Protein AF-A0A9X9ZA81-F1 (afdb_monomer)

Nearest PDB structures (foldseek):
  2rng-assembly1_A  TM=8.523E-01  e=1.329E-08  Tachypleus tridentatus
  6qbl-assembly1_A  TM=4.725E-01  e=7.165E-12  Magallana gigas
  8bgk-assembly1_B  TM=4.291E-01  e=1.761E-12  Magallana gigas
  6qbk-assembly1_A  TM=9.013E-01  e=8.890E-06  Magallana gigas
  5ki9-assembly1_A-2  TM=8.007E-01  e=9.839E-02  Homo sapiens

Sequence (86 aa):
WAQALLPIWTYTQLTVSAPLFAALVAAYGIYAVTRYGIKKARTRNDSHQCANNRGWCRKSCFGHEYIDWYYTDVCGSFYCCRPRNL

pLDDT: mean 81.42, std 10.28, range [36.31, 92.19]

Mean predicted aligned error: 6.97 Å

Radius of gyration: 12.54 Å; Cα contacts (8 Å, |Δi|>4): 165; chains: 1; bounding box: 34×22×33 Å

Foldseek 3Di:
DDDPLDDLLLQQLHEAEPVNLVVCCVPPNPVSCVVSNYHYDPDPQLWDAWDVNQWTWDQDEDPQWDFPPSGQVRSPNTTTTGGPPD

InterPro domains:
  IPR023355 Myotoxin/Anemone neurotoxin domain superfamily [G3DSA:2.20.20.10] (45-84)

Solvent-accessible surface area (backbone atoms only — not comparable to full-atom values): 4796 Å² total; per-residue (Å²): 133,83,80,80,76,70,65,73,74,83,44,51,64,34,50,23,10,56,70,49,42,52,51,48,32,74,75,64,31,60,68,52,40,54,74,42,46,42,38,63,36,87,46,98,53,45,50,36,56,24,73,91,75,57,21,38,17,29,86,65,64,56,96,66,33,42,76,38,71,86,42,16,69,43,12,50,92,19,34,12,21,22,63,69,82,124

Secondary structure (DSSP, 8-state):
----PPPGGGGTT-EE-HHHHHHHHHHH-HHHHHHTT-EE-SSSSS--EETTTTEEEESS--TTEEEESTTTGGGTTSEEEEES--

Structure (mmCIF, N/CA/C/O backbone):
data_AF-A0A9X9ZA81-F1
#
_entry.id   AF-A0A9X9ZA81-F1
#
loop_
_atom_site.group_PDB
_atom_site.id
_atom_site.type_symbol
_atom_site.label_atom_id
_atom_site.label_alt_id
_atom_site.label_comp_id
_atom_site.label_asym_id
_atom_site.label_entity_id
_atom_site.label_seq_id
_atom_site.pdbx_PDB_ins_code
_atom_site.Cartn_x
_atom_site.Cartn_y
_atom_site.Cartn_z
_atom_site.occupancy
_atom_site.B_iso_or_equiv
_atom_site.auth_seq_id
_atom_site.auth_comp_id
_atom_site.auth_asym_id
_atom_site.auth_atom_id
_atom_site.pdbx_PDB_model_num
ATOM 1 N N . TRP A 1 1 ? -15.873 -1.229 -9.492 1.00 36.31 1 TRP A N 1
ATOM 2 C CA . TRP A 1 1 ? -14.837 -2.201 -9.112 1.00 36.31 1 TRP A CA 1
ATOM 3 C C . TRP A 1 1 ? -14.705 -2.139 -7.605 1.00 36.31 1 TRP A C 1
ATOM 5 O O . TRP A 1 1 ? -14.252 -1.126 -7.093 1.00 36.31 1 TRP A O 1
ATOM 15 N N . ALA A 1 2 ? -15.250 -3.124 -6.895 1.00 39.75 2 ALA A N 1
ATOM 16 C CA . ALA A 1 2 ? -15.041 -3.236 -5.459 1.00 39.75 2 ALA A CA 1
ATOM 17 C C . ALA A 1 2 ? -13.707 -3.967 -5.273 1.00 39.75 2 ALA A C 1
ATOM 19 O O . ALA A 1 2 ? -13.629 -5.157 -5.567 1.00 39.75 2 ALA A O 1
ATOM 20 N N . GLN A 1 3 ? -12.648 -3.257 -4.875 1.00 54.41 3 GLN A N 1
ATOM 21 C CA . GLN A 1 3 ? -11.433 -3.916 -4.401 1.00 54.41 3 GLN A CA 1
ATOM 22 C C . GLN A 1 3 ? -11.822 -4.785 -3.201 1.00 54.41 3 GLN A C 1
ATOM 24 O O . GLN A 1 3 ? -12.274 -4.262 -2.180 1.00 54.41 3 GLN A O 1
ATOM 29 N N . ALA A 1 4 ? -11.686 -6.105 -3.336 1.00 60.75 4 ALA A N 1
ATOM 30 C CA . ALA A 1 4 ? -11.841 -7.021 -2.219 1.00 60.75 4 ALA A CA 1
ATOM 31 C C . ALA A 1 4 ? -10.736 -6.703 -1.205 1.00 60.75 4 ALA A C 1
ATOM 33 O O . ALA A 1 4 ? -9.566 -6.997 -1.436 1.00 60.75 4 ALA A O 1
ATOM 34 N N . LEU A 1 5 ? -11.098 -6.032 -0.110 1.00 70.69 5 LEU A N 1
ATOM 35 C CA . LEU A 1 5 ? -10.162 -5.752 0.970 1.00 70.69 5 LEU A CA 1
ATOM 36 C C . LEU A 1 5 ? -9.751 -7.082 1.590 1.00 70.69 5 LEU A C 1
ATOM 38 O O . LEU A 1 5 ? -10.601 -7.829 2.080 1.00 70.69 5 LEU A O 1
ATOM 42 N N . LEU A 1 6 ? -8.449 -7.366 1.582 1.00 78.31 6 LEU A N 1
ATOM 43 C CA . LEU A 1 6 ? -7.925 -8.521 2.294 1.00 78.31 6 LEU A CA 1
ATOM 44 C C . LEU A 1 6 ? -8.230 -8.384 3.799 1.00 78.31 6 LEU A C 1
ATOM 46 O O . LEU A 1 6 ? -8.510 -7.282 4.299 1.00 78.31 6 LEU A O 1
ATOM 50 N N . PRO A 1 7 ? -8.199 -9.495 4.548 1.00 84.06 7 PRO A N 1
ATOM 51 C CA . PRO A 1 7 ? -8.296 -9.447 5.997 1.00 84.06 7 PRO A CA 1
ATOM 52 C C . PRO A 1 7 ? -7.279 -8.468 6.595 1.00 84.06 7 PRO A C 1
ATOM 54 O O . PRO A 1 7 ? -6.114 -8.479 6.215 1.00 84.06 7 PRO A O 1
ATOM 57 N N . ILE A 1 8 ? -7.678 -7.660 7.580 1.00 82.25 8 ILE A N 1
ATOM 58 C CA . ILE A 1 8 ? -6.826 -6.590 8.137 1.00 82.25 8 ILE A CA 1
ATOM 59 C C . ILE A 1 8 ? -5.422 -7.053 8.588 1.00 82.25 8 ILE A C 1
ATOM 61 O O . ILE A 1 8 ? -4.464 -6.283 8.532 1.00 82.25 8 ILE A O 1
ATOM 65 N N . TRP A 1 9 ? -5.271 -8.322 8.984 1.00 81.94 9 TRP A N 1
ATOM 66 C CA . TRP A 1 9 ? -3.996 -8.899 9.412 1.00 81.94 9 TRP A CA 1
ATOM 67 C C . TRP A 1 9 ? -2.945 -8.978 8.293 1.00 81.94 9 TRP A C 1
ATOM 69 O O . TRP A 1 9 ? -1.751 -8.929 8.589 1.00 81.94 9 TRP A O 1
ATOM 79 N N . THR A 1 10 ? -3.343 -9.030 7.018 1.00 82.38 10 THR A N 1
ATOM 80 C CA . THR A 1 10 ? -2.395 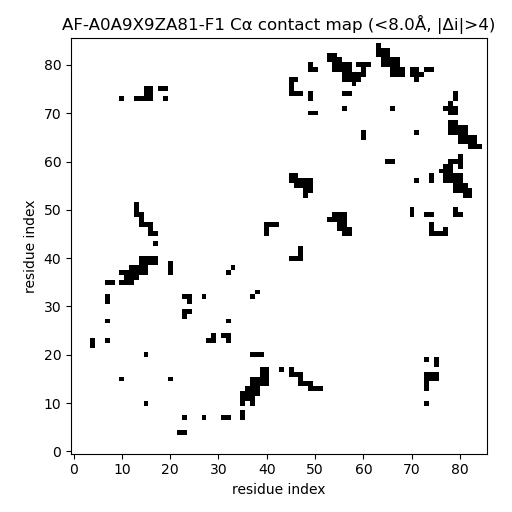-9.044 5.887 1.00 82.38 10 THR A CA 1
ATOM 81 C C . THR A 1 10 ? -1.657 -7.715 5.736 1.00 82.38 10 THR A C 1
ATOM 83 O O . THR A 1 10 ? -0.609 -7.656 5.102 1.00 82.38 10 THR A O 1
ATOM 86 N N . TYR A 1 11 ? -2.196 -6.647 6.330 1.00 81.56 11 TYR A N 1
ATOM 87 C CA . TYR A 1 11 ? -1.644 -5.295 6.286 1.00 81.56 11 TYR A CA 1
ATOM 88 C C . TYR A 1 11 ? -0.823 -4.935 7.529 1.00 81.56 11 TYR A C 1
ATOM 90 O O . TYR A 1 11 ? -0.388 -3.793 7.666 1.00 81.56 11 TYR A O 1
ATOM 98 N N . THR A 1 12 ? -0.622 -5.884 8.444 1.00 86.12 12 THR A N 1
ATOM 99 C CA . THR A 1 12 ? 0.096 -5.680 9.708 1.00 86.12 12 THR A CA 1
ATOM 100 C C . THR A 1 12 ? 1.435 -4.970 9.505 1.00 86.12 12 THR A C 1
ATOM 102 O O . THR A 1 12 ? 2.291 -5.423 8.753 1.00 86.12 12 THR A O 1
ATOM 105 N N . GLN A 1 13 ? 1.607 -3.828 10.179 1.00 85.06 13 GLN A N 1
ATOM 106 C CA . GLN A 1 13 ? 2.793 -2.962 10.101 1.00 85.06 13 GLN A CA 1
ATOM 107 C C . GLN A 1 13 ? 3.157 -2.441 8.697 1.00 85.06 13 GLN A C 1
ATOM 109 O O . GLN A 1 13 ? 4.227 -1.853 8.514 1.00 85.06 13 GLN A O 1
ATOM 114 N N . LEU A 1 14 ? 2.276 -2.598 7.707 1.00 82.88 14 LEU A N 1
ATOM 115 C CA . LEU A 1 14 ? 2.509 -2.095 6.360 1.00 82.88 14 LEU A CA 1
ATOM 116 C C . LEU A 1 14 ? 2.127 -0.620 6.247 1.00 82.88 14 LEU A C 1
ATOM 118 O O . LEU A 1 14 ? 1.252 -0.096 6.941 1.00 82.88 14 LEU A O 1
ATOM 122 N N . THR A 1 15 ? 2.798 0.058 5.321 1.00 85.81 15 THR A N 1
ATOM 123 C CA . THR A 1 15 ? 2.340 1.352 4.822 1.00 85.81 15 THR A CA 1
ATOM 124 C C . THR A 1 15 ? 1.500 1.088 3.583 1.00 85.81 15 THR A C 1
ATOM 126 O O . THR A 1 15 ? 1.949 0.361 2.704 1.00 85.81 15 THR A O 1
ATOM 129 N N . VAL A 1 16 ? 0.291 1.639 3.540 1.00 83.31 16 VAL A N 1
ATOM 130 C CA . VAL A 1 16 ? -0.670 1.455 2.448 1.00 83.31 16 VAL A CA 1
ATOM 131 C C . VAL A 1 16 ? -0.991 2.782 1.773 1.00 83.31 16 VAL A C 1
ATOM 133 O O . VAL A 1 16 ? -0.836 3.857 2.366 1.00 83.31 16 VAL A O 1
ATOM 136 N N . SER A 1 17 ? -1.487 2.710 0.541 1.00 83.56 17 SER A N 1
ATOM 137 C CA . SER A 1 17 ? -1.973 3.876 -0.199 1.00 83.56 17 SER A CA 1
ATOM 138 C C . SER A 1 17 ? -3.064 4.644 0.565 1.00 83.56 17 SER A C 1
ATOM 140 O O . SER A 1 17 ? -3.795 4.085 1.385 1.00 83.56 17 SER A O 1
ATOM 142 N N . ALA A 1 18 ? -3.193 5.949 0.310 1.00 82.88 18 ALA A N 1
ATOM 143 C CA . ALA A 1 18 ? -4.242 6.766 0.921 1.00 82.88 18 ALA A CA 1
ATOM 144 C C . ALA A 1 18 ? -5.673 6.240 0.663 1.00 82.88 18 ALA A C 1
ATOM 146 O O . ALA A 1 18 ? -6.438 6.165 1.630 1.00 82.88 18 ALA A O 1
ATOM 147 N N . PRO A 1 19 ? -6.053 5.844 -0.572 1.00 81.44 19 PRO A N 1
ATOM 148 C CA . PRO A 1 19 ? -7.368 5.256 -0.817 1.00 81.44 19 PRO A CA 1
ATOM 149 C C . PRO A 1 19 ? -7.554 3.904 -0.114 1.00 81.44 19 PRO A C 1
ATOM 151 O O . PRO A 1 19 ? -8.620 3.675 0.456 1.00 81.44 19 PRO A O 1
ATOM 154 N N . LEU A 1 20 ? -6.531 3.039 -0.064 1.00 84.12 20 LEU A N 1
ATOM 155 C CA . LEU A 1 20 ? -6.625 1.766 0.660 1.00 84.12 20 LEU A CA 1
ATOM 156 C C . LEU A 1 20 ? -6.750 1.987 2.172 1.00 84.12 20 LEU A C 1
ATOM 158 O O . LEU A 1 20 ? -7.551 1.327 2.825 1.00 84.12 20 LEU A O 1
ATOM 162 N N . PHE A 1 21 ? -6.017 2.954 2.730 1.00 86.00 21 PHE A N 1
ATOM 163 C CA . PHE A 1 21 ? -6.146 3.334 4.135 1.00 86.00 21 PHE A CA 1
ATOM 164 C C . PHE A 1 21 ? -7.576 3.781 4.458 1.00 86.00 21 PHE A C 1
ATOM 166 O O . PHE A 1 21 ? -8.150 3.334 5.447 1.00 86.00 21 PHE A O 1
ATOM 173 N N . ALA A 1 22 ? -8.171 4.629 3.613 1.00 87.06 22 ALA A N 1
ATOM 174 C CA . ALA A 1 22 ? -9.552 5.070 3.786 1.00 87.06 22 ALA A CA 1
ATOM 175 C C . ALA A 1 22 ? -10.540 3.896 3.705 1.00 87.06 22 ALA A C 1
ATOM 177 O O . ALA A 1 22 ? -11.443 3.804 4.533 1.00 87.06 22 ALA A O 1
ATOM 178 N N . ALA A 1 23 ? -10.332 2.967 2.768 1.00 86.69 23 ALA A N 1
ATOM 179 C CA . ALA A 1 23 ? -11.153 1.769 2.633 1.00 86.69 23 ALA A CA 1
ATOM 180 C C . ALA A 1 23 ? -11.034 0.836 3.857 1.00 86.69 23 ALA A C 1
ATOM 182 O O . ALA A 1 23 ? -12.046 0.360 4.366 1.00 86.69 23 ALA A O 1
ATOM 183 N N . LEU A 1 24 ? -9.825 0.639 4.393 1.00 88.06 24 LEU A N 1
ATOM 184 C CA . LEU A 1 24 ? -9.595 -0.138 5.616 1.00 88.06 24 LEU A CA 1
ATOM 185 C C . LEU A 1 24 ? -10.240 0.514 6.843 1.00 88.06 24 LEU A C 1
ATOM 187 O O . LEU A 1 24 ? -10.841 -0.178 7.661 1.00 88.06 24 LEU A O 1
ATOM 191 N N . VAL A 1 25 ? -10.154 1.841 6.964 1.00 90.69 25 VAL A N 1
ATOM 192 C CA . VAL A 1 25 ? -10.817 2.588 8.042 1.00 90.69 25 VAL A CA 1
ATOM 193 C C . VAL A 1 25 ? -12.337 2.489 7.921 1.00 90.69 25 VAL A C 1
ATOM 195 O O . VAL A 1 25 ? -13.000 2.313 8.939 1.00 90.69 25 VAL A O 1
ATOM 198 N N . ALA A 1 26 ? -12.887 2.555 6.708 1.00 89.75 26 ALA A N 1
ATOM 199 C CA . ALA A 1 26 ? -14.321 2.413 6.473 1.00 89.75 26 ALA A CA 1
ATOM 200 C C . ALA A 1 26 ? -14.833 0.990 6.765 1.00 89.75 26 ALA A C 1
ATOM 202 O O . ALA A 1 26 ? -15.937 0.841 7.277 1.00 89.75 26 ALA A O 1
ATOM 203 N N . ALA A 1 27 ? -14.037 -0.044 6.471 1.00 89.94 27 ALA A N 1
ATOM 204 C CA . ALA A 1 27 ? -14.431 -1.441 6.655 1.00 89.94 27 ALA A CA 1
ATOM 205 C C . ALA A 1 27 ? -14.208 -1.968 8.085 1.00 89.94 27 ALA A C 1
ATOM 207 O O . ALA A 1 27 ? -15.056 -2.680 8.616 1.00 89.94 27 ALA A O 1
ATOM 208 N N . TYR A 1 28 ? -13.073 -1.635 8.710 1.00 89.25 28 TYR A N 1
ATOM 209 C CA . TYR A 1 28 ? -12.642 -2.210 9.995 1.00 89.25 28 TYR A CA 1
ATOM 210 C C . TYR A 1 28 ? -12.575 -1.193 11.144 1.00 89.25 28 TYR A C 1
ATOM 212 O O . TYR A 1 28 ? -12.422 -1.576 12.305 1.00 89.25 28 TYR A O 1
ATOM 220 N N . GLY A 1 29 ? -12.663 0.104 10.841 1.00 90.50 29 GLY A N 1
ATOM 221 C CA . GLY A 1 29 ? -12.532 1.183 11.815 1.00 90.50 29 GLY A CA 1
ATOM 222 C C . GLY A 1 29 ? -11.083 1.605 12.075 1.00 90.50 29 GLY A C 1
ATOM 223 O O . GLY A 1 29 ? -10.146 0.805 12.058 1.00 90.50 29 GLY A O 1
ATOM 224 N N . ILE A 1 30 ? -10.895 2.894 12.379 1.00 90.31 30 ILE A N 1
ATOM 225 C CA . ILE A 1 30 ? -9.566 3.479 12.623 1.00 90.31 30 ILE A CA 1
ATOM 226 C C . ILE A 1 30 ? -8.829 2.805 13.787 1.00 90.31 30 ILE A C 1
ATOM 228 O O . ILE A 1 30 ? -7.612 2.669 13.728 1.00 90.31 30 ILE A O 1
ATOM 232 N N . TYR A 1 31 ? -9.555 2.338 14.809 1.00 91.12 31 TYR A N 1
ATOM 233 C CA . TYR A 1 31 ? -8.971 1.659 15.968 1.00 91.12 31 TYR A CA 1
ATOM 234 C C . TYR A 1 31 ? -8.269 0.354 15.581 1.00 91.12 31 TYR A C 1
ATOM 236 O O . TYR A 1 31 ? -7.150 0.098 16.017 1.00 91.12 31 TYR A O 1
ATOM 244 N N . ALA A 1 32 ? -8.899 -0.466 14.735 1.00 89.69 32 ALA A N 1
ATOM 245 C CA . ALA A 1 32 ? -8.283 -1.699 14.266 1.00 89.69 32 ALA A CA 1
ATOM 246 C C . ALA A 1 32 ? -7.072 -1.384 13.374 1.00 89.69 32 ALA A C 1
ATOM 248 O O . ALA A 1 32 ? -5.997 -1.948 13.565 1.00 89.69 32 ALA A O 1
ATOM 249 N N . VAL A 1 33 ? -7.215 -0.419 12.462 1.00 88.62 33 VAL A N 1
ATOM 250 C CA . VAL A 1 33 ? -6.145 0.006 11.545 1.00 88.62 33 VAL A CA 1
ATOM 251 C C . VAL A 1 33 ? -4.896 0.471 12.303 1.00 88.62 33 VAL A C 1
ATOM 253 O O . VAL A 1 33 ? -3.788 0.027 11.998 1.00 88.62 33 VAL A O 1
ATOM 256 N N . THR A 1 34 ? -5.056 1.300 13.337 1.00 88.19 34 THR A N 1
ATOM 257 C CA . THR A 1 34 ? -3.926 1.759 14.160 1.00 88.19 34 THR A CA 1
ATOM 258 C C . THR A 1 34 ? -3.375 0.660 15.064 1.00 88.19 34 THR A C 1
ATOM 260 O O . THR A 1 34 ? -2.155 0.558 15.199 1.00 88.19 34 THR A O 1
ATOM 263 N N . ARG A 1 35 ? -4.228 -0.213 15.626 1.00 92.19 35 ARG A N 1
ATOM 264 C CA . ARG A 1 35 ? -3.806 -1.369 16.441 1.00 92.19 35 ARG A CA 1
ATOM 265 C C . ARG A 1 35 ? -2.924 -2.341 15.659 1.00 92.19 35 ARG A C 1
ATOM 267 O O . ARG A 1 35 ? -1.963 -2.866 16.211 1.00 92.19 35 ARG A O 1
ATOM 274 N N . TYR A 1 36 ? -3.223 -2.552 14.380 1.00 88.06 36 TYR A N 1
ATOM 275 C CA . TYR A 1 36 ? -2.413 -3.378 13.483 1.00 88.06 36 TYR A CA 1
ATOM 276 C C . TYR A 1 36 ? -1.174 -2.650 12.930 1.00 88.06 36 TYR A C 1
ATOM 278 O O . TYR A 1 36 ? -0.423 -3.223 12.139 1.00 88.06 36 TYR A 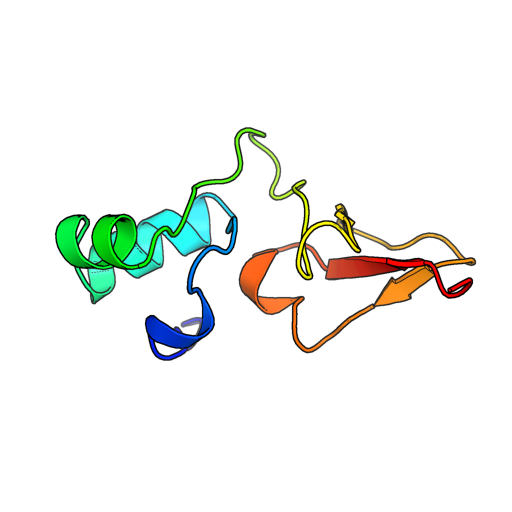O 1
ATOM 286 N N . GLY A 1 37 ? -0.921 -1.404 13.348 1.00 87.94 37 GLY A N 1
ATOM 287 C CA . GLY A 1 37 ? 0.248 -0.627 12.936 1.00 87.94 37 GLY A CA 1
ATOM 288 C C . GLY A 1 37 ? 0.225 -0.210 11.465 1.00 87.94 37 GLY A C 1
ATOM 289 O O . GLY A 1 37 ? 1.280 0.101 10.913 1.00 87.94 37 GLY A O 1
ATOM 290 N N . ILE A 1 38 ? -0.951 -0.216 10.833 1.00 88.44 38 ILE A N 1
ATOM 291 C CA . ILE A 1 38 ? -1.120 0.140 9.425 1.00 88.44 38 ILE A CA 1
ATOM 292 C C . ILE A 1 38 ? -0.936 1.649 9.291 1.00 88.44 38 ILE A C 1
ATOM 294 O O . ILE A 1 38 ? -1.593 2.437 9.977 1.00 88.44 38 ILE A O 1
ATOM 298 N N . LYS A 1 39 ? -0.039 2.069 8.400 1.00 86.94 39 LYS A N 1
ATOM 299 C CA . LYS A 1 39 ? 0.276 3.484 8.178 1.00 86.94 39 LYS A CA 1
ATOM 300 C C . LYS A 1 39 ? -0.224 3.939 6.820 1.00 86.94 39 LYS A C 1
ATOM 302 O O . LYS A 1 39 ? -0.190 3.196 5.847 1.00 86.94 39 LYS A O 1
ATOM 307 N N . LYS A 1 40 ? -0.642 5.197 6.736 1.00 84.12 40 LYS A N 1
ATOM 308 C CA . LYS A 1 40 ? -0.961 5.833 5.459 1.00 84.12 40 LYS A CA 1
ATOM 309 C C . LYS A 1 40 ? 0.320 6.318 4.783 1.00 84.12 40 LYS A C 1
ATOM 311 O O . LYS A 1 40 ? 1.145 6.968 5.430 1.00 84.12 40 LYS A O 1
ATOM 316 N N . ALA A 1 41 ? 0.451 6.073 3.484 1.00 81.12 41 ALA A N 1
ATOM 317 C CA . ALA A 1 41 ? 1.465 6.693 2.645 1.00 81.12 41 ALA A CA 1
ATOM 318 C C . ALA A 1 41 ? 1.424 8.226 2.789 1.00 81.12 41 ALA A C 1
ATOM 320 O O . ALA A 1 41 ? 0.359 8.848 2.806 1.00 81.12 41 ALA A O 1
ATOM 321 N N . ARG A 1 42 ? 2.603 8.841 2.931 1.00 71.19 42 ARG A N 1
ATOM 322 C CA . ARG A 1 42 ? 2.737 10.293 3.142 1.00 71.19 42 ARG A CA 1
ATOM 323 C C . ARG A 1 42 ? 2.517 11.084 1.851 1.00 71.19 42 ARG A C 1
ATOM 325 O O . ARG A 1 42 ? 2.088 12.233 1.892 1.00 71.19 42 ARG A O 1
ATOM 332 N N . THR A 1 43 ? 2.840 10.469 0.720 1.00 65.50 43 THR A N 1
ATOM 333 C CA . THR A 1 43 ? 2.794 11.086 -0.602 1.00 65.50 43 THR A CA 1
ATOM 334 C C . THR A 1 43 ? 1.353 11.135 -1.116 1.00 65.50 43 THR A C 1
ATOM 336 O O . THR A 1 43 ? 0.574 10.215 -0.889 1.00 65.50 43 THR A O 1
ATOM 339 N N . ARG A 1 44 ? 0.992 12.217 -1.823 1.00 60.44 44 ARG A N 1
ATOM 340 C CA . ARG A 1 44 ? -0.320 12.363 -2.491 1.00 60.44 44 ARG A CA 1
ATOM 341 C C . ARG A 1 44 ? -0.539 11.325 -3.593 1.00 60.44 44 ARG A C 1
ATOM 343 O O . ARG A 1 44 ? -1.673 10.983 -3.898 1.00 60.44 44 ARG A O 1
ATOM 350 N N . ASN A 1 45 ? 0.557 10.857 -4.174 1.00 65.62 45 ASN A N 1
ATOM 351 C CA . ASN A 1 45 ? 0.571 9.734 -5.092 1.00 65.62 45 ASN A CA 1
ATOM 352 C C . ASN A 1 45 ? 0.734 8.465 -4.259 1.00 65.62 45 ASN A C 1
ATOM 354 O O . ASN A 1 45 ? 1.426 8.504 -3.243 1.00 65.62 45 ASN A O 1
ATOM 358 N N . ASP A 1 46 ? 0.222 7.330 -4.725 1.00 70.38 46 ASP A N 1
ATOM 359 C CA . ASP A 1 46 ? 0.369 6.025 -4.058 1.00 70.38 46 ASP A CA 1
ATOM 360 C C . ASP A 1 46 ? 1.832 5.507 -4.023 1.00 70.38 46 ASP A C 1
ATOM 362 O O . ASP A 1 46 ? 2.099 4.327 -3.842 1.00 70.38 46 ASP A O 1
ATOM 366 N N . SER A 1 47 ? 2.811 6.401 -4.166 1.00 76.81 47 SER A N 1
ATOM 367 C CA . SER A 1 47 ? 4.247 6.186 -4.082 1.00 76.81 47 SER A CA 1
ATOM 368 C C . SER A 1 47 ? 4.697 6.119 -2.623 1.00 76.81 47 SER A C 1
ATOM 370 O O . SER A 1 47 ? 4.741 7.132 -1.915 1.00 76.81 47 SER A O 1
ATOM 372 N N . HIS A 1 48 ? 5.013 4.911 -2.172 1.00 81.69 48 HIS A N 1
ATOM 373 C CA . HIS A 1 48 ? 5.511 4.609 -0.835 1.00 81.69 48 HIS A CA 1
ATOM 374 C C . HIS A 1 48 ? 6.320 3.311 -0.842 1.00 81.69 48 HIS A C 1
ATOM 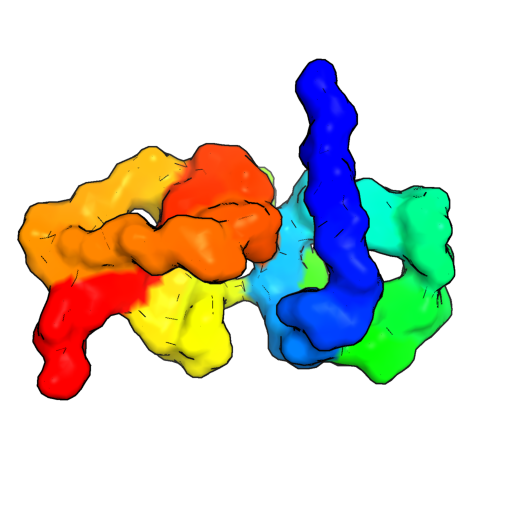376 O O . HIS A 1 48 ? 6.365 2.595 -1.838 1.00 81.69 48 HIS A O 1
ATOM 382 N N . GLN A 1 49 ? 6.978 3.017 0.274 1.00 84.25 49 GLN A N 1
ATOM 383 C CA . GLN A 1 49 ? 7.707 1.767 0.461 1.00 84.25 49 GLN A CA 1
ATOM 384 C C . GLN A 1 49 ? 6.729 0.595 0.566 1.00 84.25 49 GLN A C 1
ATOM 386 O O . GLN A 1 49 ? 5.754 0.667 1.312 1.00 84.25 49 GLN A O 1
ATOM 391 N N . CYS A 1 50 ? 7.031 -0.496 -0.130 1.00 82.12 50 CYS A N 1
ATOM 392 C CA . CYS A 1 50 ? 6.300 -1.758 -0.056 1.00 82.12 50 CYS A CA 1
ATOM 393 C C . CYS A 1 50 ? 7.250 -2.907 0.324 1.00 82.12 50 CYS A C 1
ATOM 395 O O . CYS A 1 50 ? 8.470 -2.725 0.398 1.00 82.12 50 CYS A O 1
ATOM 397 N N . ALA A 1 51 ? 6.688 -4.086 0.619 1.00 82.56 51 ALA A N 1
ATOM 398 C CA . ALA A 1 51 ? 7.437 -5.301 0.956 1.00 82.56 51 ALA A CA 1
ATOM 399 C C . ALA A 1 51 ? 8.500 -5.107 2.065 1.00 82.56 51 ALA A C 1
ATOM 401 O O . ALA A 1 51 ? 9.653 -5.501 1.900 1.00 82.56 51 ALA A O 1
ATOM 402 N N . ASN A 1 52 ? 8.139 -4.479 3.193 1.00 79.81 52 ASN A N 1
ATOM 403 C CA . ASN A 1 52 ? 9.058 -4.183 4.308 1.00 79.81 52 ASN A CA 1
ATOM 404 C C . ASN A 1 52 ? 10.296 -3.373 3.892 1.00 79.81 52 ASN A C 1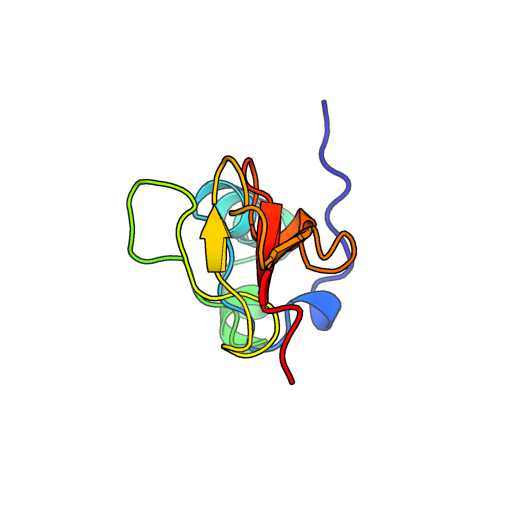
ATOM 406 O O . ASN A 1 52 ? 11.424 -3.724 4.234 1.00 79.81 52 ASN A O 1
ATOM 410 N N . ASN A 1 53 ? 10.083 -2.292 3.134 1.00 79.44 53 ASN A N 1
ATOM 411 C CA . ASN A 1 53 ? 11.146 -1.419 2.624 1.00 79.44 53 ASN A CA 1
ATOM 412 C C . ASN A 1 53 ? 12.121 -2.122 1.655 1.00 79.44 53 ASN A C 1
ATOM 414 O O . ASN A 1 53 ? 13.248 -1.678 1.454 1.00 79.44 53 ASN A O 1
ATOM 418 N N . ARG A 1 54 ? 11.680 -3.227 1.036 1.00 82.38 54 ARG A N 1
ATOM 419 C CA . ARG A 1 54 ? 12.411 -3.951 -0.022 1.00 82.38 54 ARG A CA 1
ATOM 420 C C . ARG A 1 54 ? 11.888 -3.637 -1.421 1.00 82.38 54 ARG A C 1
ATOM 422 O O . ARG A 1 54 ? 12.300 -4.281 -2.381 1.00 82.38 54 ARG A O 1
ATOM 429 N N . GLY A 1 55 ? 10.944 -2.710 -1.532 1.00 86.75 55 GLY A N 1
ATOM 430 C CA . GLY A 1 55 ? 10.352 -2.282 -2.788 1.00 86.75 55 GLY A CA 1
ATOM 431 C C . GLY A 1 55 ? 9.741 -0.895 -2.681 1.00 86.75 55 GLY A C 1
ATOM 432 O O . GLY A 1 55 ? 9.565 -0.348 -1.587 1.00 86.75 55 GLY A O 1
ATOM 433 N N . TRP A 1 56 ? 9.397 -0.338 -3.834 1.00 87.62 56 TRP A N 1
ATOM 434 C CA . TRP A 1 56 ? 8.785 0.974 -3.950 1.00 87.62 56 TRP A CA 1
ATOM 435 C C . TRP A 1 56 ? 7.550 0.921 -4.847 1.00 87.62 56 TRP A C 1
ATOM 437 O O . TRP A 1 56 ? 7.614 0.442 -5.976 1.00 87.62 56 TRP A O 1
ATOM 447 N N . CYS A 1 57 ? 6.426 1.448 -4.370 1.00 88.31 57 CYS A N 1
ATOM 448 C CA . CYS A 1 57 ? 5.205 1.558 -5.154 1.00 88.31 57 CYS A CA 1
ATOM 449 C C . CYS A 1 57 ? 5.389 2.580 -6.283 1.00 88.31 57 CYS A C 1
ATOM 451 O O . CYS A 1 57 ? 5.605 3.768 -6.028 1.00 88.31 57 CYS A O 1
ATOM 453 N N . ARG A 1 58 ? 5.293 2.145 -7.541 1.00 85.19 58 ARG A N 1
ATOM 454 C CA . ARG A 1 58 ? 5.383 3.011 -8.729 1.00 85.19 58 ARG A CA 1
ATOM 455 C C . ARG A 1 58 ? 4.310 2.636 -9.744 1.00 85.19 58 ARG A C 1
ATOM 457 O O . ARG A 1 58 ? 3.886 1.491 -9.823 1.00 85.19 58 ARG A O 1
ATOM 464 N N . LYS A 1 59 ? 3.905 3.594 -10.582 1.00 84.38 59 LYS A N 1
ATOM 465 C CA . LYS A 1 59 ? 2.982 3.329 -11.701 1.00 84.38 59 LYS A CA 1
ATOM 466 C C . LYS A 1 59 ? 3.576 2.363 -12.738 1.00 84.38 59 LYS A C 1
ATOM 468 O O . LYS A 1 59 ? 2.837 1.631 -13.380 1.00 84.38 59 LYS A O 1
ATOM 473 N N . SER A 1 60 ? 4.897 2.376 -12.899 1.00 85.50 60 SER A N 1
ATOM 474 C CA . SER A 1 60 ? 5.651 1.428 -13.719 1.00 85.50 60 SER A CA 1
ATOM 475 C C . SER A 1 60 ? 6.995 1.164 -13.049 1.00 85.50 60 SER A C 1
ATOM 477 O O . SER A 1 60 ? 7.617 2.101 -12.541 1.00 85.50 60 SER A O 1
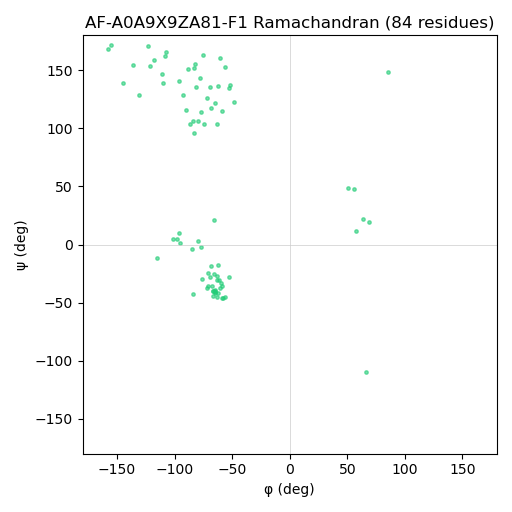ATOM 479 N N . CYS A 1 61 ? 7.427 -0.093 -13.052 1.00 86.94 61 CYS A N 1
ATOM 480 C CA . CYS A 1 61 ? 8.735 -0.494 -12.541 1.00 86.94 61 CYS A CA 1
ATOM 481 C C . CYS A 1 61 ? 9.827 -0.256 -13.586 1.00 86.94 61 CYS A C 1
ATOM 483 O O . CYS A 1 61 ? 9.545 -0.221 -14.789 1.00 86.94 61 CYS A O 1
ATOM 485 N N . PHE A 1 62 ? 11.069 -0.085 -13.137 1.00 86.44 62 PHE A N 1
ATOM 486 C CA . PHE A 1 62 ? 12.220 -0.003 -14.035 1.00 86.44 62 PHE A CA 1
ATOM 487 C C . PHE A 1 62 ? 12.605 -1.386 -14.583 1.00 86.44 62 PHE A C 1
ATOM 489 O O . PHE A 1 62 ? 12.250 -2.413 -14.014 1.00 86.44 6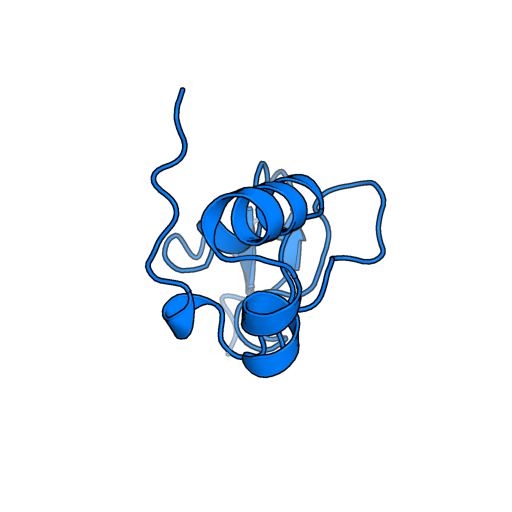2 PHE A O 1
ATOM 496 N N . GLY A 1 63 ? 13.389 -1.437 -15.667 1.00 85.19 63 GLY A N 1
ATOM 497 C CA . GLY A 1 63 ? 13.797 -2.708 -16.297 1.00 85.19 63 GLY A CA 1
ATOM 498 C C . GLY A 1 63 ? 14.650 -3.638 -15.415 1.00 85.19 63 GLY A C 1
ATOM 499 O O . GLY A 1 63 ? 14.740 -4.831 -15.690 1.00 85.19 63 GLY A O 1
ATOM 500 N N . HIS A 1 64 ? 15.253 -3.111 -14.345 1.00 83.62 64 HIS A N 1
ATOM 501 C CA . HIS A 1 64 ? 16.011 -3.873 -13.341 1.00 83.62 64 HIS A CA 1
ATOM 502 C C . HIS A 1 64 ? 15.173 -4.252 -12.103 1.00 83.62 64 HIS A C 1
ATOM 504 O O . HIS A 1 64 ? 15.677 -4.868 -11.162 1.00 83.62 64 HIS A O 1
ATOM 510 N N . GLU A 1 65 ? 13.893 -3.889 -12.094 1.00 88.88 65 GLU A N 1
ATOM 511 C CA . GLU A 1 65 ? 12.927 -4.233 -11.058 1.00 88.88 65 GLU A CA 1
ATOM 512 C C . GLU A 1 65 ? 11.932 -5.273 -11.599 1.00 88.88 65 GLU A C 1
ATOM 514 O O . GLU A 1 65 ? 11.791 -5.476 -12.807 1.00 88.88 65 GLU A O 1
ATOM 519 N N . TYR A 1 66 ? 11.227 -5.953 -10.702 1.00 88.19 66 TYR A N 1
ATOM 520 C CA . TYR A 1 66 ? 10.068 -6.775 -11.033 1.00 88.19 66 TYR A CA 1
ATOM 521 C C . TYR A 1 66 ? 8.840 -6.286 -10.268 1.00 88.19 66 TYR A C 1
ATOM 523 O O . TYR A 1 66 ? 8.953 -5.691 -9.193 1.00 88.19 66 TYR A O 1
ATOM 531 N N . ILE A 1 67 ? 7.665 -6.542 -10.843 1.00 88.56 67 ILE A N 1
ATOM 532 C CA . ILE A 1 67 ? 6.381 -6.289 -10.191 1.00 88.56 67 ILE A CA 1
ATOM 533 C C . ILE A 1 67 ? 6.149 -7.407 -9.175 1.00 88.56 67 ILE A C 1
ATOM 535 O O . ILE A 1 67 ? 5.982 -8.570 -9.547 1.00 88.56 67 ILE A O 1
ATOM 539 N N . ASP A 1 68 ? 6.145 -7.053 -7.894 1.00 84.44 68 ASP A N 1
ATOM 540 C CA . ASP A 1 68 ? 5.728 -7.944 -6.820 1.00 84.44 68 ASP A CA 1
ATOM 541 C C . ASP A 1 68 ? 4.200 -7.891 -6.704 1.00 84.44 68 ASP A C 1
ATOM 543 O O . ASP A 1 68 ? 3.624 -6.988 -6.089 1.00 84.44 68 ASP A O 1
ATOM 547 N N . TRP A 1 69 ? 3.537 -8.851 -7.350 1.00 81.38 69 TRP A N 1
ATOM 548 C CA . TRP A 1 69 ? 2.076 -8.949 -7.373 1.00 81.38 69 TRP A CA 1
ATOM 549 C C . TRP A 1 69 ? 1.473 -9.136 -5.979 1.00 81.38 69 TRP A C 1
ATOM 551 O O . TRP A 1 69 ? 0.390 -8.622 -5.731 1.00 81.38 69 TRP A O 1
ATOM 561 N N . TYR A 1 70 ? 2.184 -9.782 -5.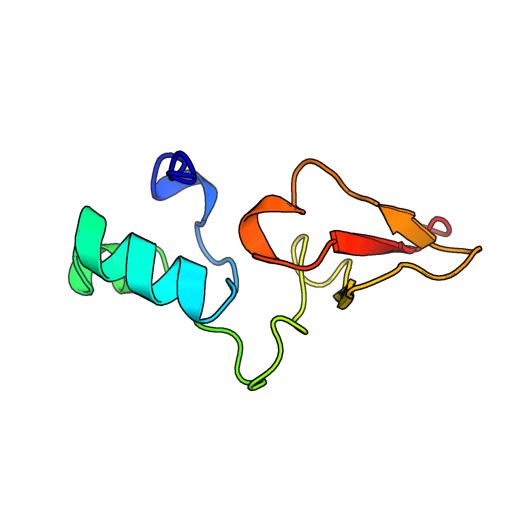048 1.00 80.88 70 TYR A N 1
ATOM 562 C CA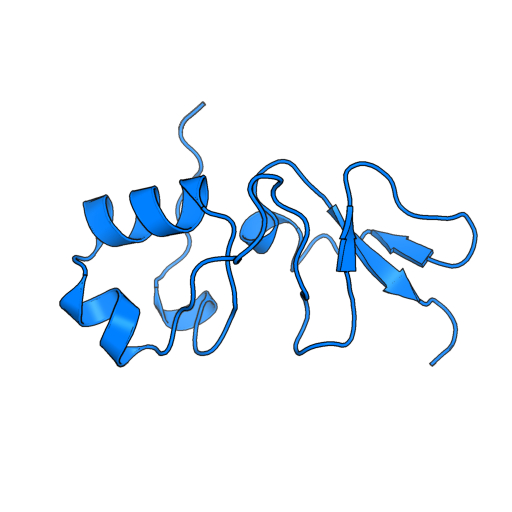 . TYR A 1 70 ? 1.689 -10.002 -3.686 1.00 80.88 70 TYR A CA 1
ATOM 563 C C . TYR A 1 70 ? 1.556 -8.685 -2.910 1.00 80.88 70 TYR A C 1
ATOM 565 O O . TYR A 1 70 ? 0.584 -8.467 -2.192 1.00 80.88 70 TYR A O 1
ATOM 573 N N . TYR A 1 71 ? 2.518 -7.775 -3.080 1.00 80.12 71 TYR A N 1
ATOM 574 C CA . TYR A 1 71 ? 2.487 -6.448 -2.459 1.00 80.12 71 TYR A CA 1
ATOM 575 C C . TYR A 1 71 ? 1.924 -5.361 -3.385 1.00 80.12 71 TYR A C 1
ATOM 577 O O . TYR A 1 71 ? 2.002 -4.177 -3.066 1.00 80.12 71 TYR A O 1
ATOM 585 N N . THR A 1 72 ? 1.349 -5.715 -4.533 1.00 80.69 72 THR A N 1
ATOM 586 C CA . THR A 1 72 ? 0.732 -4.718 -5.418 1.00 80.69 72 THR A CA 1
ATOM 587 C C . THR A 1 72 ? -0.562 -4.172 -4.813 1.00 80.69 72 THR A C 1
ATOM 589 O O . THR A 1 72 ? -0.791 -2.967 -4.873 1.00 80.69 72 THR A O 1
ATOM 592 N N . ASP A 1 73 ? -1.341 -4.996 -4.105 1.00 79.69 73 ASP A N 1
ATOM 593 C CA . ASP A 1 73 ? -2.569 -4.547 -3.436 1.00 79.69 73 ASP A CA 1
ATOM 594 C C . ASP A 1 73 ? -2.329 -3.434 -2.407 1.00 79.69 73 ASP A C 1
ATOM 596 O O . ASP A 1 73 ? -3.133 -2.507 -2.299 1.00 79.69 73 ASP A O 1
ATOM 600 N N . VAL A 1 74 ? -1.199 -3.452 -1.684 1.00 81.50 74 VAL A N 1
ATOM 601 C CA . VAL A 1 74 ? -0.873 -2.372 -0.729 1.00 81.50 74 VAL A CA 1
ATOM 602 C C . VAL A 1 74 ? -0.549 -1.046 -1.410 1.00 81.50 74 VAL A C 1
ATOM 604 O O . VAL A 1 74 ? -0.825 0.024 -0.855 1.00 81.50 74 VAL A O 1
ATOM 607 N N . CYS A 1 75 ? -0.046 -1.113 -2.641 1.00 82.06 75 CYS A N 1
ATOM 608 C CA . CYS A 1 75 ? 0.292 0.040 -3.458 1.00 82.06 75 CYS A CA 1
ATOM 609 C C . CYS A 1 75 ? -0.931 0.722 -4.098 1.00 82.06 75 CYS A C 1
ATOM 611 O O . CYS A 1 75 ? -0.773 1.763 -4.733 1.00 82.06 75 CYS A O 1
ATOM 613 N N . GLY A 1 76 ? -2.153 0.206 -3.914 1.00 79.81 76 GLY A N 1
ATOM 614 C CA . GLY A 1 76 ? -3.367 0.824 -4.452 1.00 79.81 76 GLY A CA 1
ATOM 615 C C . GLY A 1 76 ? -3.397 0.800 -5.980 1.00 79.81 76 GLY A C 1
ATOM 616 O O . GLY A 1 76 ? -3.573 -0.256 -6.574 1.00 79.81 76 GLY A O 1
ATOM 617 N N . SER A 1 77 ? -3.249 1.964 -6.625 1.00 77.88 77 SER A N 1
ATOM 618 C CA . SER A 1 77 ? -3.233 2.052 -8.098 1.00 77.88 77 SER A CA 1
ATOM 619 C C . SER A 1 77 ? -1.853 1.782 -8.715 1.00 77.88 77 SER A C 1
ATOM 621 O O . SER A 1 77 ? -1.703 1.842 -9.937 1.00 77.88 77 SER A O 1
ATOM 623 N N . PHE A 1 78 ? -0.822 1.588 -7.887 1.00 85.38 78 PHE A N 1
ATOM 624 C CA . PHE A 1 78 ? 0.570 1.390 -8.298 1.00 85.38 78 PHE A CA 1
ATOM 625 C C . PHE A 1 78 ? 1.009 -0.062 -8.104 1.00 85.38 78 PHE A C 1
ATOM 627 O O . PHE A 1 78 ? 0.378 -0.824 -7.383 1.00 85.38 78 PHE A O 1
ATOM 634 N N . TYR A 1 79 ? 2.132 -0.422 -8.716 1.00 86.88 79 TYR A N 1
ATOM 635 C CA . TYR A 1 79 ? 2.781 -1.717 -8.554 1.00 86.88 79 TYR A CA 1
ATOM 636 C C . TYR A 1 79 ? 3.885 -1.634 -7.511 1.00 86.88 79 TYR A C 1
ATOM 638 O O . TYR A 1 79 ? 4.634 -0.654 -7.480 1.00 86.88 79 TYR A O 1
ATOM 646 N N . CYS A 1 80 ? 4.023 -2.672 -6.685 1.00 88.44 80 CYS A N 1
ATOM 647 C CA . CYS A 1 80 ? 5.184 -2.790 -5.812 1.00 88.44 80 CYS A CA 1
ATOM 648 C C . CYS A 1 80 ? 6.399 -3.207 -6.642 1.00 88.44 80 CYS A C 1
ATOM 650 O O . CYS A 1 80 ? 6.526 -4.366 -7.032 1.00 88.44 80 CYS A O 1
ATOM 652 N N . CYS A 1 81 ? 7.287 -2.261 -6.928 1.00 90.00 81 CYS A N 1
ATOM 653 C CA . CYS A 1 81 ? 8.487 -2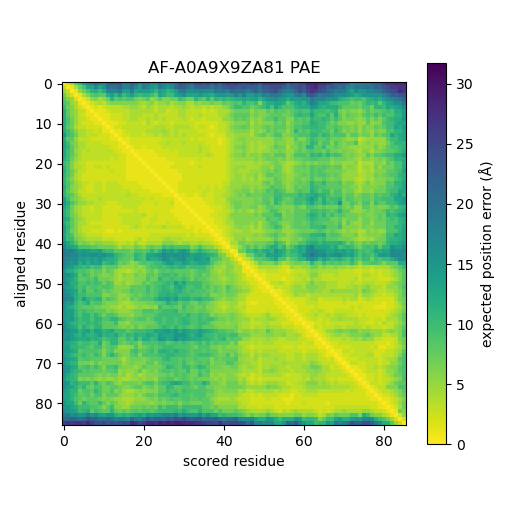.508 -7.712 1.00 90.00 81 CYS A CA 1
ATOM 654 C C . CYS A 1 81 ? 9.631 -2.911 -6.795 1.00 90.00 81 CYS A C 1
ATOM 656 O O . CYS A 1 81 ? 10.061 -2.127 -5.944 1.00 90.00 81 CYS A O 1
ATOM 658 N N . ARG A 1 82 ? 10.117 -4.141 -6.954 1.00 89.50 82 ARG A N 1
ATOM 659 C CA . ARG A 1 82 ? 11.239 -4.668 -6.176 1.00 89.50 82 ARG A CA 1
ATOM 660 C C . ARG A 1 82 ? 12.472 -4.833 -7.058 1.00 89.50 82 ARG A C 1
ATOM 662 O O . ARG A 1 82 ? 12.336 -5.304 -8.186 1.00 89.50 82 ARG A O 1
ATOM 669 N N . PRO A 1 83 ? 13.673 -4.487 -6.570 1.00 85.31 83 PRO A N 1
ATOM 670 C CA . PRO A 1 83 ? 14.902 -4.737 -7.309 1.00 85.31 83 PRO A CA 1
ATOM 671 C C . PRO A 1 83 ? 15.097 -6.246 -7.505 1.00 85.31 83 PRO A C 1
ATOM 673 O O . PRO A 1 83 ? 14.883 -7.031 -6.579 1.00 85.31 83 PRO A O 1
ATOM 676 N N . ARG A 1 84 ? 15.493 -6.659 -8.718 1.00 77.38 84 ARG A N 1
ATOM 677 C CA . ARG A 1 84 ? 15.852 -8.060 -9.016 1.00 77.38 84 ARG A CA 1
ATOM 678 C C . ARG A 1 84 ? 17.175 -8.482 -8.378 1.00 77.38 84 ARG A C 1
ATOM 680 O O . ARG A 1 84 ? 17.371 -9.668 -8.148 1.00 77.38 84 ARG A O 1
ATOM 687 N N . ASN A 1 85 ? 18.052 -7.522 -8.096 1.00 65.12 85 ASN A N 1
ATOM 688 C CA . ASN A 1 85 ? 19.332 -7.770 -7.447 1.00 65.12 85 ASN A CA 1
ATOM 689 C C . ASN A 1 85 ? 19.136 -7.746 -5.929 1.00 65.12 85 ASN A C 1
ATOM 691 O O . ASN A 1 85 ? 18.960 -6.675 -5.344 1.00 65.12 85 ASN A O 1
ATOM 695 N N . LEU A 1 86 ? 19.132 -8.937 -5.336 1.00 55.28 86 LEU A N 1
ATOM 696 C CA . LEU A 1 86 ? 19.192 -9.197 -3.900 1.00 55.28 86 LEU A CA 1
ATOM 697 C C . LEU A 1 86 ? 20.495 -9.938 -3.608 1.00 55.28 86 LEU A C 1
ATOM 699 O O . LEU A 1 86 ? 20.805 -10.862 -4.394 1.00 55.28 86 LEU A O 1
#

Organism: Magallana gigas (NCBI:txid29159)